Protein AF-A0A0E0QW12-F1 (afdb_monomer)

Structure (mmCIF, N/CA/C/O backbone):
data_AF-A0A0E0QW12-F1
#
_entry.id   AF-A0A0E0QW12-F1
#
loop_
_atom_site.group_PDB
_atom_site.id
_atom_site.type_symbol
_atom_site.label_atom_id
_atom_site.label_alt_id
_atom_site.label_comp_id
_atom_site.label_asym_id
_atom_site.label_entity_id
_atom_site.label_seq_id
_atom_site.pdbx_PDB_ins_code
_atom_site.Cartn_x
_atom_site.Cartn_y
_atom_site.Cartn_z
_atom_site.occupancy
_atom_site.B_iso_or_equiv
_atom_site.auth_seq_id
_atom_site.auth_comp_id
_atom_site.auth_asym_id
_atom_site.auth_atom_id
_atom_site.pdbx_PDB_model_num
ATOM 1 N N . MET A 1 1 ? 25.128 2.697 -49.372 1.00 57.81 1 MET A N 1
ATOM 2 C CA . MET A 1 1 ? 23.765 3.126 -48.980 1.00 57.81 1 MET A CA 1
ATOM 3 C C . MET A 1 1 ? 23.344 2.547 -47.627 1.00 57.81 1 MET A C 1
ATOM 5 O O . MET A 1 1 ? 22.601 3.213 -46.927 1.00 57.81 1 MET A O 1
ATOM 9 N N . GLU A 1 2 ? 23.904 1.410 -47.203 1.00 54.66 2 GLU A N 1
ATOM 10 C CA . GLU A 1 2 ? 23.704 0.772 -45.883 1.00 54.66 2 GLU A CA 1
ATOM 11 C C . GLU A 1 2 ? 23.909 1.708 -44.664 1.00 54.66 2 GLU A C 1
ATOM 13 O O . GLU A 1 2 ? 23.091 1.738 -43.750 1.00 54.66 2 GLU A O 1
ATOM 18 N N . LEU A 1 3 ? 24.972 2.528 -44.662 1.00 61.94 3 LEU A N 1
ATOM 19 C CA . LEU A 1 3 ? 25.337 3.380 -43.514 1.00 61.94 3 LEU A CA 1
ATOM 20 C C . LEU A 1 3 ? 24.342 4.521 -43.247 1.00 61.94 3 LEU A C 1
ATOM 22 O O . LEU A 1 3 ? 24.064 4.843 -42.095 1.00 61.94 3 LEU A O 1
ATOM 26 N N . ALA A 1 4 ? 23.782 5.115 -44.303 1.00 64.31 4 ALA A N 1
ATOM 27 C CA . ALA A 1 4 ? 22.794 6.186 -44.174 1.00 64.31 4 ALA A CA 1
ATOM 28 C C . ALA A 1 4 ? 21.437 5.646 -43.691 1.00 64.31 4 ALA A C 1
ATOM 30 O O . ALA A 1 4 ? 20.763 6.292 -42.893 1.00 64.31 4 ALA A O 1
ATOM 31 N N . VAL A 1 5 ? 21.065 4.436 -44.126 1.00 66.81 5 VAL A N 1
ATOM 32 C CA . VAL A 1 5 ? 19.842 3.750 -43.681 1.00 66.81 5 VAL A CA 1
ATOM 33 C C . VAL A 1 5 ? 19.961 3.322 -42.214 1.00 66.81 5 VAL A C 1
ATOM 35 O O . VAL A 1 5 ? 19.018 3.516 -41.449 1.00 66.81 5 VAL A O 1
ATOM 38 N N . SER A 1 6 ? 21.128 2.826 -41.788 1.00 69.88 6 SER A N 1
ATOM 39 C CA . SER A 1 6 ? 21.402 2.482 -40.384 1.00 69.88 6 SER A CA 1
ATOM 40 C C . SER A 1 6 ? 21.354 3.707 -39.459 1.00 69.88 6 SER A C 1
ATOM 42 O O . SER A 1 6 ? 20.690 3.672 -38.423 1.00 69.88 6 SER A O 1
ATOM 44 N N . ALA A 1 7 ? 21.952 4.832 -39.873 1.00 73.62 7 ALA A N 1
ATOM 45 C CA . ALA A 1 7 ? 21.929 6.075 -39.098 1.00 73.62 7 ALA A CA 1
ATOM 46 C C . ALA A 1 7 ? 20.503 6.620 -38.893 1.00 73.62 7 ALA A C 1
ATOM 48 O O . ALA A 1 7 ? 20.119 6.952 -37.772 1.00 73.62 7 ALA A O 1
ATOM 49 N N . VAL A 1 8 ? 19.692 6.650 -39.956 1.00 75.19 8 VAL A N 1
ATOM 50 C CA . VAL A 1 8 ? 18.288 7.094 -39.882 1.00 75.19 8 VAL A CA 1
ATOM 51 C C . VAL A 1 8 ? 17.444 6.137 -39.033 1.00 75.19 8 VAL A C 1
ATOM 53 O O . VAL A 1 8 ? 16.613 6.579 -38.240 1.00 75.19 8 VAL A O 1
ATOM 56 N N . THR A 1 9 ? 17.676 4.827 -39.147 1.00 78.00 9 THR A N 1
ATOM 57 C CA . THR A 1 9 ? 16.962 3.821 -38.343 1.00 78.00 9 THR A CA 1
ATOM 58 C C . THR A 1 9 ? 17.282 3.972 -36.854 1.00 78.00 9 THR A C 1
ATOM 60 O O . THR A 1 9 ? 16.369 3.945 -36.029 1.00 78.00 9 THR A O 1
ATOM 63 N N . GLY A 1 10 ? 18.548 4.210 -36.500 1.00 77.06 10 GLY A N 1
ATOM 64 C CA . GLY A 1 10 ? 18.963 4.454 -35.117 1.00 77.06 10 GLY A CA 1
ATOM 65 C C . GLY A 1 10 ? 18.300 5.689 -34.499 1.00 77.06 10 GLY A C 1
ATOM 66 O O . GLY A 1 10 ? 17.827 5.630 -33.364 1.00 77.06 10 GLY A O 1
ATOM 67 N N . GLU A 1 11 ? 18.182 6.787 -35.251 1.00 82.88 11 GLU A N 1
ATOM 68 C CA . GLU A 1 11 ? 17.513 8.008 -34.780 1.00 82.88 11 GLU A CA 1
ATOM 69 C C . GLU A 1 11 ? 16.008 7.790 -34.545 1.00 82.88 11 GLU A C 1
ATOM 71 O O . GLU A 1 11 ? 15.466 8.211 -33.519 1.00 82.88 11 GLU A O 1
ATOM 76 N N . ILE A 1 12 ? 15.330 7.093 -35.464 1.00 84.00 12 ILE A N 1
ATOM 77 C CA . ILE A 1 12 ? 13.895 6.789 -35.349 1.00 84.00 12 ILE A CA 1
ATOM 78 C C . ILE A 1 12 ? 13.626 5.910 -34.126 1.00 84.00 12 ILE A C 1
ATOM 80 O O . ILE A 1 12 ? 12.713 6.192 -33.347 1.00 84.00 12 ILE A O 1
ATOM 84 N N . VAL A 1 13 ? 14.431 4.867 -33.925 1.00 78.56 13 VAL A N 1
ATOM 85 C CA . VAL A 1 13 ? 14.263 3.954 -32.792 1.00 78.56 13 VAL A CA 1
ATOM 86 C C . VAL A 1 13 ? 14.600 4.650 -31.472 1.00 78.56 13 VAL A C 1
ATOM 88 O O . VAL A 1 13 ? 13.844 4.516 -30.512 1.00 78.56 13 VAL A O 1
ATOM 91 N N . SER A 1 14 ? 15.647 5.477 -31.431 1.00 80.62 14 SER A N 1
ATOM 92 C CA . SER A 1 14 ? 15.983 6.287 -30.251 1.00 80.62 14 SER A CA 1
ATOM 93 C C . SER A 1 14 ? 14.844 7.238 -29.862 1.00 80.62 14 SER A C 1
ATOM 95 O O . SER A 1 14 ? 14.450 7.317 -28.693 1.00 80.62 14 SER A O 1
ATOM 97 N N . ARG A 1 15 ? 14.227 7.904 -30.846 1.00 86.56 15 ARG A N 1
ATOM 98 C CA . ARG A 1 15 ? 13.050 8.759 -30.630 1.00 86.56 15 ARG A CA 1
ATOM 99 C C . ARG A 1 15 ? 11.837 7.981 -30.137 1.00 86.56 15 ARG A C 1
ATOM 101 O O . ARG A 1 15 ? 11.134 8.463 -29.251 1.00 86.56 15 ARG A O 1
ATOM 108 N N . PHE A 1 16 ? 11.600 6.788 -30.675 1.00 81.75 16 PHE A N 1
ATOM 109 C CA . PHE A 1 16 ? 10.503 5.928 -30.240 1.00 81.75 16 PHE A CA 1
ATOM 110 C C . PHE A 1 16 ? 10.683 5.473 -28.785 1.00 81.75 16 PHE A C 1
ATOM 112 O O . PHE A 1 16 ? 9.761 5.608 -27.984 1.00 81.75 16 PHE A O 1
ATOM 119 N N . ILE A 1 17 ? 11.886 5.032 -28.408 1.00 78.56 17 ILE A N 1
ATOM 120 C CA . ILE A 1 17 ? 12.222 4.665 -27.023 1.00 78.56 17 ILE A CA 1
ATOM 121 C C . ILE A 1 17 ? 12.090 5.876 -26.089 1.00 78.56 17 ILE A C 1
ATOM 123 O O . ILE A 1 17 ? 11.492 5.765 -25.022 1.00 78.56 17 ILE A O 1
ATOM 127 N N . SER A 1 18 ? 12.575 7.048 -26.506 1.00 82.56 18 SER A N 1
ATOM 128 C CA . SER A 1 18 ? 12.481 8.290 -25.722 1.00 82.56 18 SER A CA 1
ATOM 129 C C . SER A 1 18 ? 11.028 8.713 -25.487 1.00 82.56 18 SER A C 1
ATOM 131 O O . SER A 1 18 ? 10.665 9.137 -24.390 1.00 82.56 18 SER A O 1
ATOM 133 N N . PHE A 1 19 ? 10.176 8.561 -26.503 1.00 82.88 19 PHE A N 1
ATOM 134 C CA . PHE A 1 19 ? 8.742 8.809 -26.395 1.00 82.88 19 PHE A CA 1
ATOM 135 C C . PHE A 1 19 ? 8.064 7.837 -25.424 1.00 82.88 19 PHE A C 1
ATOM 137 O O . PHE A 1 19 ? 7.274 8.267 -24.583 1.00 82.88 19 PHE A O 1
ATOM 144 N N . LEU A 1 20 ? 8.395 6.544 -25.508 1.00 80.12 20 LEU A N 1
ATOM 145 C CA . LEU A 1 20 ? 7.912 5.546 -24.557 1.00 80.12 20 LEU A CA 1
ATOM 146 C C . LEU A 1 20 ? 8.339 5.915 -23.132 1.00 80.12 20 LEU A C 1
ATOM 148 O O . LEU A 1 20 ? 7.479 6.037 -22.266 1.00 80.12 20 LEU A O 1
ATOM 152 N N . LEU A 1 21 ? 9.625 6.190 -22.905 1.00 78.38 21 LEU A N 1
ATOM 153 C CA . LEU A 1 21 ? 10.155 6.553 -21.591 1.00 78.38 21 LEU A CA 1
ATOM 154 C C . LEU A 1 21 ? 9.445 7.787 -21.011 1.00 78.38 21 LEU A C 1
ATOM 156 O O . LEU A 1 21 ? 8.941 7.739 -19.895 1.00 78.38 21 LEU A O 1
ATOM 160 N N . SER A 1 22 ? 9.308 8.859 -21.795 1.00 81.94 22 SER A N 1
ATOM 161 C CA . SER A 1 22 ? 8.623 10.088 -21.369 1.00 81.94 22 SER A CA 1
ATOM 162 C C . SER A 1 22 ? 7.147 9.860 -21.015 1.00 81.94 22 SER A C 1
ATOM 164 O O . SER A 1 22 ? 6.657 10.376 -20.000 1.00 81.94 22 SER A O 1
ATOM 166 N N . LYS A 1 23 ? 6.433 9.072 -21.829 1.00 77.06 23 LYS A N 1
ATOM 167 C CA . LYS A 1 23 ? 5.020 8.750 -21.607 1.00 77.06 23 LYS A CA 1
ATOM 168 C C . LYS A 1 23 ? 4.828 7.892 -20.357 1.00 77.06 23 LYS A C 1
ATOM 170 O O . LYS A 1 23 ? 3.906 8.160 -19.588 1.00 77.06 23 LYS A O 1
ATOM 175 N N . TYR A 1 24 ? 5.686 6.894 -20.147 1.00 73.62 24 TYR A N 1
ATOM 176 C CA . TYR A 1 24 ? 5.601 6.013 -18.983 1.00 73.62 24 TYR A CA 1
ATOM 177 C C . TYR A 1 24 ? 6.001 6.729 -17.696 1.00 73.62 24 TYR A C 1
ATOM 179 O O . TYR A 1 24 ? 5.216 6.697 -16.758 1.00 73.62 24 TYR A O 1
ATOM 187 N N . SER A 1 25 ? 7.104 7.483 -17.667 1.00 71.62 25 SER A N 1
ATOM 188 C CA . SER A 1 25 ? 7.500 8.236 -16.467 1.00 71.62 25 SER A CA 1
ATOM 189 C C . SER A 1 25 ? 6.429 9.233 -16.015 1.00 71.62 25 SER A C 1
ATOM 191 O O . SER A 1 25 ? 6.156 9.363 -14.826 1.00 71.62 25 SER A O 1
ATOM 193 N N . SER A 1 26 ? 5.764 9.913 -16.954 1.00 71.81 26 SER A N 1
ATOM 194 C CA . SER A 1 26 ? 4.676 10.843 -16.612 1.00 71.81 26 SER A CA 1
ATOM 195 C C . SER A 1 26 ? 3.445 10.121 -16.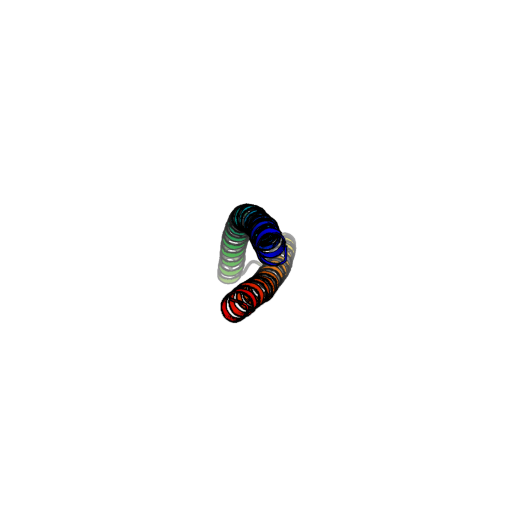047 1.00 71.81 26 SER A C 1
ATOM 197 O O . SER A 1 26 ? 2.759 10.645 -15.167 1.00 71.81 26 SER A O 1
ATOM 199 N N . HIS A 1 27 ? 3.155 8.918 -16.550 1.00 74.50 27 HIS A N 1
ATOM 200 C CA . HIS A 1 27 ? 2.061 8.084 -16.063 1.00 74.50 27 HIS A CA 1
ATOM 201 C C . HIS A 1 27 ? 2.369 7.518 -14.671 1.00 74.50 27 HIS A C 1
ATOM 203 O O . HIS A 1 27 ? 1.530 7.631 -13.781 1.00 74.50 27 HIS A O 1
ATOM 209 N N . GLU A 1 28 ? 3.590 7.019 -14.460 1.00 73.25 28 GLU A N 1
ATOM 210 C CA . GLU A 1 28 ? 4.066 6.484 -13.181 1.00 73.25 28 GLU A CA 1
ATOM 211 C C . GLU A 1 28 ? 4.003 7.530 -12.064 1.00 73.25 28 GLU A C 1
ATOM 213 O O . GLU A 1 28 ? 3.438 7.243 -11.014 1.00 73.25 28 GLU A O 1
ATOM 218 N N . ILE A 1 29 ? 4.454 8.770 -12.305 1.00 73.62 29 ILE A N 1
ATOM 219 C CA . ILE A 1 29 ? 4.376 9.861 -11.311 1.00 73.62 29 ILE A CA 1
ATOM 220 C C . ILE A 1 29 ? 2.919 10.143 -10.899 1.00 73.62 29 ILE A C 1
ATOM 222 O O . ILE A 1 29 ? 2.615 10.414 -9.732 1.00 73.62 29 ILE A O 1
ATOM 226 N N . SER A 1 30 ? 1.985 10.098 -11.855 1.00 78.88 30 SER A N 1
ATOM 227 C CA . SER A 1 30 ? 0.566 10.326 -11.571 1.00 78.88 30 SER A CA 1
ATOM 228 C C . SER A 1 30 ? -0.081 9.157 -10.825 1.00 78.88 30 SER A C 1
ATOM 230 O O . SER A 1 30 ? -0.980 9.390 -10.012 1.00 78.88 30 SER A O 1
ATOM 232 N N . GLU A 1 31 ? 0.308 7.921 -11.128 1.00 80.88 31 GLU A N 1
ATOM 233 C CA . GLU A 1 31 ? -0.187 6.723 -10.448 1.00 80.88 31 GLU A CA 1
ATOM 234 C C . GLU A 1 31 ? 0.382 6.631 -9.027 1.00 80.88 31 GLU A C 1
ATOM 236 O O . GLU A 1 31 ? -0.383 6.438 -8.086 1.00 80.88 31 GLU A O 1
ATOM 241 N N . GLU A 1 32 ? 1.679 6.883 -8.840 1.00 82.81 32 GLU A N 1
ATOM 242 C CA . GLU A 1 32 ? 2.356 6.884 -7.538 1.00 82.81 32 GLU A CA 1
ATOM 243 C C . GLU A 1 32 ? 1.662 7.822 -6.546 1.00 82.81 32 GLU A C 1
ATOM 245 O O . GLU A 1 32 ? 1.258 7.396 -5.466 1.00 82.81 32 GLU A O 1
ATOM 250 N N . LYS A 1 33 ? 1.371 9.063 -6.952 1.00 84.88 33 LYS A N 1
ATOM 251 C CA . LYS A 1 33 ? 0.647 10.029 -6.110 1.00 84.88 33 LYS A CA 1
ATOM 252 C C . LYS A 1 33 ? -0.762 9.561 -5.718 1.00 84.88 33 LYS A C 1
ATOM 254 O O . LYS A 1 33 ? -1.261 9.906 -4.643 1.00 84.88 33 LYS A O 1
ATOM 259 N N . GLN A 1 34 ? -1.450 8.823 -6.590 1.00 83.62 34 GLN A N 1
ATOM 260 C CA . GLN A 1 34 ? -2.759 8.247 -6.264 1.00 83.62 34 GLN A CA 1
ATOM 261 C C . GLN A 1 34 ? -2.629 7.049 -5.318 1.00 83.62 34 GLN A C 1
ATOM 263 O O . GLN A 1 34 ? -3.431 6.925 -4.391 1.00 83.62 34 GLN A O 1
ATOM 268 N N . LEU A 1 35 ? -1.605 6.214 -5.503 1.00 88.00 35 LEU A N 1
ATOM 269 C CA . LEU A 1 35 ? -1.304 5.083 -4.627 1.00 88.00 35 LEU A CA 1
ATOM 270 C C . LEU A 1 35 ? -0.882 5.552 -3.230 1.00 88.00 35 LEU A C 1
ATOM 272 O O . LEU A 1 35 ? -1.357 4.990 -2.248 1.00 88.00 35 LEU A O 1
ATOM 276 N N . GLU A 1 36 ? -0.089 6.618 -3.116 1.00 89.12 36 GLU A N 1
ATOM 277 C CA . GLU A 1 36 ? 0.264 7.240 -1.833 1.00 89.12 36 GLU A CA 1
ATOM 278 C C . GLU A 1 36 ? -0.979 7.707 -1.072 1.00 89.12 36 GLU A C 1
ATOM 280 O O . GLU A 1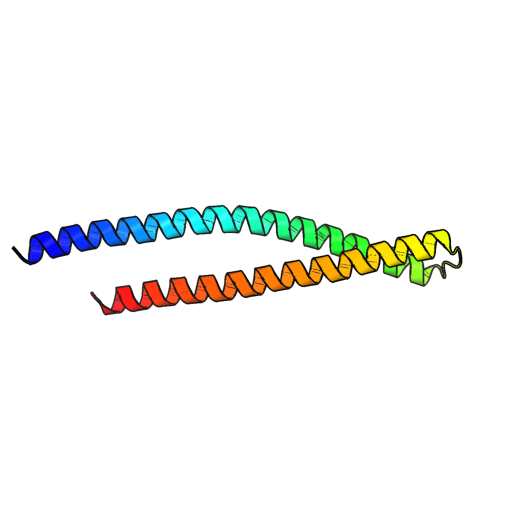 36 ? -1.142 7.416 0.114 1.00 89.12 36 GLU A O 1
ATOM 285 N N . ARG A 1 37 ? -1.902 8.394 -1.758 1.00 88.94 37 ARG A N 1
ATOM 286 C CA . ARG A 1 37 ? -3.178 8.821 -1.162 1.00 88.94 37 ARG A CA 1
ATOM 287 C C . ARG A 1 37 ? -4.019 7.631 -0.720 1.00 88.94 37 ARG A C 1
ATOM 289 O O . ARG A 1 37 ? -4.595 7.665 0.366 1.00 88.94 37 ARG A O 1
ATOM 296 N N . LEU A 1 38 ? -4.088 6.583 -1.540 1.00 88.38 38 LEU A N 1
ATOM 297 C CA . LEU A 1 38 ? -4.789 5.352 -1.190 1.00 88.38 38 LEU A CA 1
ATOM 298 C C . LEU A 1 38 ? -4.159 4.709 0.051 1.00 88.38 38 LEU A C 1
ATOM 300 O O . LEU A 1 38 ? -4.874 4.384 0.991 1.00 88.38 38 LEU A O 1
ATOM 304 N N . GLN A 1 39 ? -2.833 4.604 0.109 1.00 89.56 39 GLN A N 1
ATOM 305 C CA . GLN A 1 39 ? -2.112 4.058 1.256 1.00 89.56 39 GLN A CA 1
ATOM 306 C C . GLN A 1 39 ? -2.358 4.871 2.536 1.00 89.56 39 GLN A C 1
ATOM 308 O O . GLN A 1 39 ? -2.615 4.288 3.587 1.00 89.56 39 GLN A O 1
ATOM 313 N N . GLN A 1 40 ? -2.349 6.205 2.459 1.00 92.56 40 GLN A N 1
ATOM 314 C CA . GLN A 1 40 ? -2.683 7.074 3.594 1.00 92.56 40 GLN A CA 1
ATOM 315 C C . GLN A 1 40 ? -4.117 6.854 4.091 1.00 92.56 40 GLN A C 1
ATOM 317 O O . GLN A 1 40 ? -4.355 6.791 5.298 1.00 92.56 40 GLN A O 1
ATOM 322 N N . LEU A 1 41 ? -5.078 6.720 3.172 1.00 89.81 41 LEU A N 1
ATOM 323 C CA . LEU A 1 41 ? -6.468 6.430 3.522 1.00 89.81 41 LEU A CA 1
ATOM 324 C C . LEU A 1 41 ? -6.608 5.054 4.178 1.00 89.81 41 LEU A C 1
ATOM 326 O O . LEU A 1 41 ? -7.312 4.941 5.178 1.00 89.81 41 LEU A O 1
ATOM 330 N N . LEU A 1 42 ? -5.913 4.039 3.662 1.00 91.50 42 LEU A N 1
ATOM 331 C CA . LEU A 1 42 ? -5.915 2.692 4.234 1.00 91.50 42 LEU A CA 1
ATOM 332 C C . LEU A 1 42 ? -5.357 2.678 5.653 1.00 91.50 42 LEU A C 1
ATOM 334 O O . LEU A 1 42 ? -6.007 2.130 6.534 1.00 91.50 42 LEU A O 1
ATOM 338 N N . LEU A 1 43 ? -4.232 3.353 5.903 1.00 91.19 43 LEU A N 1
ATOM 339 C CA . LEU A 1 43 ? -3.665 3.468 7.251 1.00 91.19 43 LEU A CA 1
ATOM 340 C C . LEU A 1 43 ? -4.649 4.116 8.225 1.00 91.19 43 LEU A C 1
ATOM 342 O O . LEU A 1 43 ? -4.855 3.619 9.328 1.00 91.19 43 LEU A O 1
ATOM 346 N N . ARG A 1 44 ? -5.309 5.198 7.801 1.00 91.12 44 ARG A N 1
ATOM 347 C CA . ARG A 1 44 ? -6.311 5.874 8.630 1.00 91.12 44 ARG A CA 1
ATOM 348 C C . ARG A 1 44 ? -7.491 4.960 8.948 1.00 91.12 44 ARG A C 1
ATOM 350 O O . ARG A 1 44 ? -8.001 4.984 10.064 1.00 91.12 44 ARG A O 1
ATOM 357 N N . VAL A 1 45 ? -7.921 4.169 7.972 1.00 88.00 45 VAL A N 1
ATOM 358 C CA . VAL A 1 45 ? -8.957 3.156 8.163 1.00 88.00 45 VAL A CA 1
ATOM 359 C C . VAL A 1 45 ? -8.507 2.090 9.158 1.00 88.00 45 VAL A C 1
ATOM 361 O O . VAL A 1 45 ? -9.261 1.803 10.085 1.00 88.00 45 VAL A O 1
ATOM 364 N N . SER A 1 46 ? -7.295 1.546 9.012 1.00 85.00 46 SER A N 1
ATOM 365 C CA . SER A 1 46 ? -6.736 0.558 9.940 1.00 85.00 46 SER A CA 1
ATOM 366 C C . SER A 1 46 ? -6.737 1.083 11.373 1.00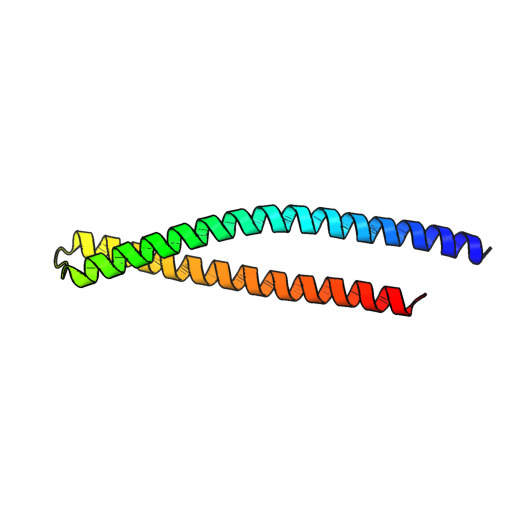 85.00 46 SER A C 1
ATOM 368 O O . SER A 1 46 ? -7.265 0.418 12.256 1.00 85.00 46 SER A O 1
ATOM 370 N N . THR A 1 47 ? -6.273 2.318 11.588 1.00 89.75 47 THR A N 1
ATOM 371 C CA . THR A 1 47 ? -6.282 2.950 12.915 1.00 89.75 47 THR A CA 1
ATOM 372 C C . THR A 1 47 ? -7.691 3.071 13.496 1.00 89.75 47 THR A C 1
ATOM 374 O O . THR A 1 47 ? -7.889 2.765 14.666 1.00 89.75 47 THR A O 1
ATOM 377 N N . VAL A 1 48 ? -8.690 3.472 12.699 1.00 88.25 48 VAL A N 1
ATOM 378 C CA . VAL A 1 48 ? -10.085 3.567 13.173 1.00 88.25 48 VAL A CA 1
ATOM 379 C C . VAL A 1 48 ? -10.639 2.196 13.565 1.00 88.25 48 VAL A C 1
ATOM 381 O O . VAL A 1 48 ? -11.364 2.093 14.553 1.00 88.25 48 VAL A O 1
ATOM 384 N N . VAL A 1 49 ? -10.314 1.148 12.804 1.00 83.06 49 VAL A N 1
ATOM 385 C CA . VAL A 1 49 ? -10.747 -0.223 13.108 1.00 83.06 49 VAL A CA 1
ATOM 386 C C . VAL A 1 49 ? -10.080 -0.737 14.385 1.00 83.06 49 VAL A C 1
ATOM 388 O O . VAL A 1 49 ? -10.776 -1.255 15.254 1.00 83.06 49 VAL A O 1
ATOM 391 N N . GLU A 1 50 ? -8.769 -0.545 14.535 1.00 85.94 50 GLU A N 1
ATOM 392 C CA . GLU A 1 50 ? -8.015 -0.923 15.740 1.00 85.94 50 GLU A CA 1
ATOM 393 C C . GLU A 1 50 ? -8.515 -0.180 16.986 1.00 85.94 50 GLU A C 1
ATOM 395 O O . GLU A 1 50 ? -8.718 -0.771 18.046 1.00 85.94 50 GLU A O 1
ATOM 400 N N . GLU A 1 51 ? -8.773 1.122 16.863 1.00 87.06 51 GLU A N 1
ATOM 401 C CA . GLU A 1 51 ? -9.290 1.942 17.955 1.00 87.06 51 GLU A CA 1
ATOM 402 C C . GLU A 1 51 ? -10.718 1.540 18.352 1.00 87.06 51 GLU A C 1
ATOM 404 O O . GLU A 1 51 ? -11.068 1.549 19.534 1.00 87.06 51 GLU A O 1
ATOM 409 N N . ALA A 1 52 ? -11.549 1.168 17.378 1.00 85.56 52 ALA A N 1
ATOM 410 C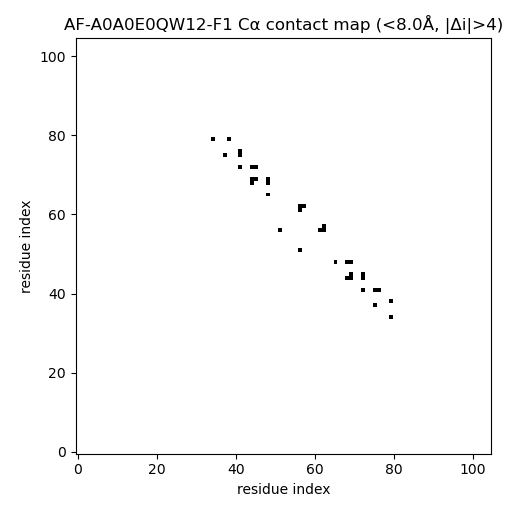 CA . ALA A 1 52 ? -12.882 0.646 17.635 1.00 85.56 52 ALA A CA 1
ATOM 411 C C . ALA A 1 52 ? -12.855 -0.709 18.356 1.00 85.56 52 ALA A C 1
ATOM 413 O O . ALA A 1 52 ? -13.662 -0.926 19.265 1.00 85.56 52 ALA A O 1
ATOM 414 N N . ASP A 1 53 ? -11.929 -1.591 17.983 1.00 80.56 53 ASP A N 1
ATOM 415 C CA . ASP A 1 53 ? -11.730 -2.881 18.646 1.00 80.56 53 ASP A CA 1
ATOM 416 C C . ASP A 1 53 ? -11.277 -2.684 20.103 1.00 80.56 53 ASP A C 1
ATOM 418 O O . ASP A 1 53 ? -11.890 -3.213 21.030 1.00 80.56 53 ASP A O 1
ATOM 422 N N . GLY A 1 54 ? -10.312 -1.785 20.337 1.00 8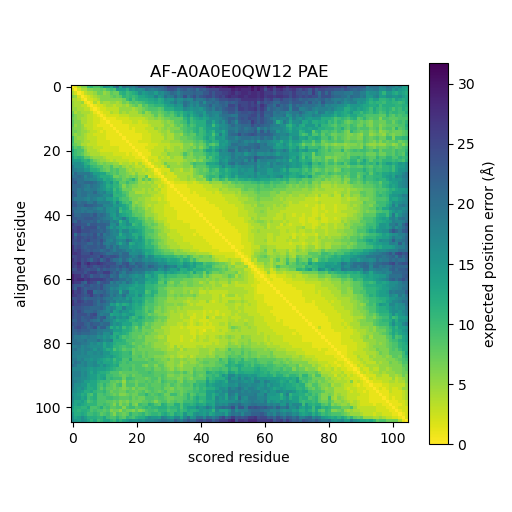4.69 54 GLY A N 1
ATOM 423 C CA . GLY A 1 54 ? -9.841 -1.437 21.684 1.00 84.69 54 GLY A CA 1
ATOM 424 C C . GLY A 1 54 ? -10.908 -0.813 22.596 1.00 84.69 54 GLY A C 1
ATOM 425 O O . GLY A 1 54 ? -10.812 -0.907 23.821 1.00 84.69 54 GLY A O 1
ATOM 426 N N . ARG A 1 55 ? -11.949 -0.199 22.019 1.00 87.25 55 ARG A N 1
ATOM 427 C CA . ARG A 1 55 ? -13.098 0.366 22.750 1.00 87.25 55 ARG A CA 1
ATOM 428 C C . ARG A 1 55 ? -14.251 -0.628 22.944 1.00 87.25 55 ARG A C 1
ATOM 430 O O . ARG A 1 55 ? -15.261 -0.235 23.526 1.00 87.25 55 ARG A O 1
ATOM 437 N N . TYR A 1 56 ? -14.127 -1.875 22.478 1.00 80.25 56 TYR A N 1
ATOM 438 C CA . TYR A 1 56 ? -15.162 -2.914 22.564 1.00 80.25 56 TYR A CA 1
ATOM 439 C C . TYR A 1 56 ? -16.544 -2.421 22.095 1.00 80.25 56 TYR A C 1
ATOM 441 O O . TYR A 1 56 ? -17.537 -2.485 22.824 1.00 80.25 56 TYR A O 1
ATOM 449 N N . ILE A 1 57 ? -16.622 -1.884 20.873 1.00 82.12 57 ILE A N 1
ATOM 450 C CA . ILE A 1 57 ? -17.883 -1.369 20.320 1.00 82.12 57 ILE A CA 1
ATOM 451 C C . ILE A 1 57 ? -18.907 -2.500 20.143 1.00 82.12 57 ILE A C 1
ATOM 453 O O . ILE A 1 57 ? -18.684 -3.455 19.405 1.00 82.12 57 ILE A O 1
ATOM 457 N N . THR A 1 58 ? -20.080 -2.351 20.765 1.00 82.06 58 THR A N 1
ATOM 458 C CA . THR A 1 58 ? -21.188 -3.326 20.701 1.00 82.06 58 THR A CA 1
ATOM 459 C C . THR A 1 58 ? -22.388 -2.842 19.881 1.00 82.06 58 THR A C 1
ATOM 461 O O . THR A 1 58 ? -23.298 -3.620 19.592 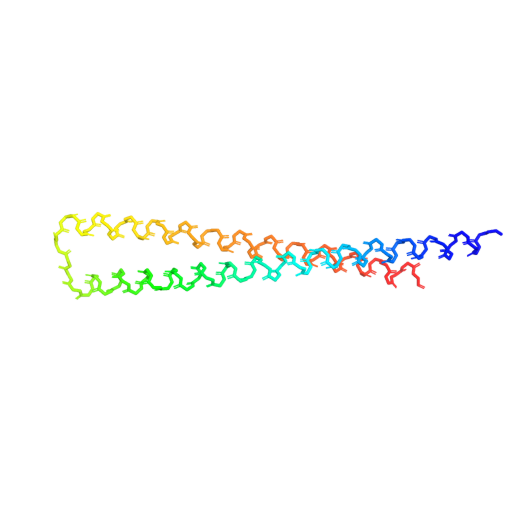1.00 82.06 58 THR A O 1
ATOM 464 N N . ASN A 1 59 ? -22.411 -1.564 19.478 1.00 88.81 59 ASN A N 1
ATOM 465 C CA . ASN A 1 59 ? -23.493 -1.004 18.670 1.00 88.81 59 ASN A CA 1
ATOM 466 C C . ASN A 1 59 ? -23.481 -1.620 17.261 1.00 88.81 59 ASN A C 1
ATOM 468 O O . ASN A 1 59 ? -22.529 -1.444 16.500 1.00 88.81 59 ASN A O 1
ATOM 472 N N . SER A 1 60 ? -24.566 -2.304 16.899 1.00 82.31 60 SER A N 1
ATOM 473 C CA . SER A 1 60 ? -24.686 -3.031 15.630 1.00 82.31 60 SER A CA 1
ATOM 474 C C . SER A 1 60 ? -24.550 -2.141 14.389 1.00 82.31 60 SER A C 1
ATOM 476 O O . SER A 1 60 ? -23.964 -2.568 13.396 1.00 82.31 60 SER A O 1
ATOM 478 N N . GLY A 1 61 ? -25.027 -0.894 14.442 1.00 86.88 61 GLY A N 1
ATOM 479 C CA . GLY A 1 61 ? -24.881 0.069 13.349 1.00 86.88 61 GLY A CA 1
ATOM 480 C C . GLY A 1 61 ? -23.425 0.480 13.131 1.00 86.88 61 GLY A C 1
ATOM 481 O O . GLY A 1 61 ? -22.944 0.487 11.998 1.00 86.88 61 GLY A O 1
ATOM 482 N N . MET A 1 62 ? -22.696 0.746 14.216 1.00 86.31 62 MET A N 1
ATOM 483 C CA . MET A 1 62 ? -21.264 1.057 14.152 1.00 86.31 62 MET A CA 1
ATOM 484 C C . MET A 1 62 ? -20.438 -0.151 13.696 1.00 86.31 62 MET A C 1
ATOM 486 O O . MET A 1 62 ? -19.541 0.003 12.870 1.00 86.31 62 MET A O 1
ATOM 490 N N . LEU A 1 63 ? -20.776 -1.362 14.153 1.00 85.81 63 LEU A N 1
ATOM 491 C CA . LEU A 1 63 ? -20.145 -2.601 13.683 1.00 85.81 63 LEU A CA 1
ATOM 492 C C . LEU A 1 63 ? -20.335 -2.805 12.175 1.00 85.81 63 LEU A C 1
ATOM 494 O O . LEU A 1 63 ? -19.403 -3.210 11.481 1.00 85.81 63 LEU A O 1
ATOM 498 N N . MET A 1 64 ? -21.515 -2.478 11.640 1.00 88.19 64 MET A N 1
ATOM 499 C CA . MET A 1 64 ? -21.765 -2.550 10.200 1.00 88.19 64 MET A CA 1
ATOM 500 C C . MET A 1 64 ? -20.905 -1.546 9.418 1.00 88.19 64 MET A C 1
ATOM 502 O O . MET A 1 64 ? -20.349 -1.897 8.376 1.00 88.19 64 MET A O 1
ATOM 506 N N . GLN A 1 65 ? -20.746 -0.322 9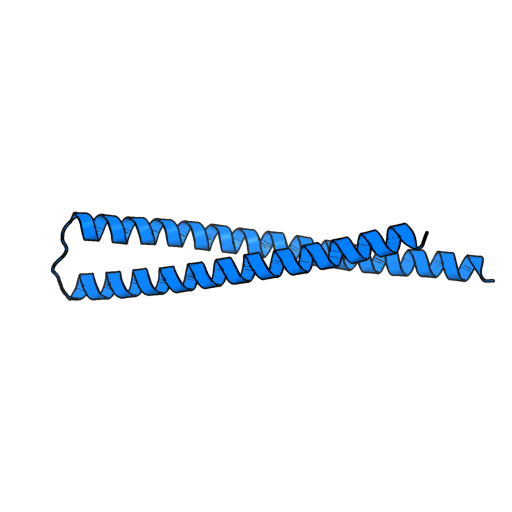.933 1.00 86.69 65 GLN A N 1
ATOM 507 C CA . GLN A 1 65 ? -19.865 0.687 9.336 1.00 86.69 65 GLN A CA 1
ATOM 508 C C . GLN A 1 65 ? -18.396 0.250 9.367 1.00 86.69 65 GLN A C 1
ATOM 510 O O . GLN A 1 65 ? -17.716 0.341 8.346 1.00 86.69 65 GLN A O 1
ATOM 515 N N . LEU A 1 66 ? -17.924 -0.290 10.495 1.00 87.31 66 LEU A N 1
ATOM 516 C CA . LEU A 1 66 ? -16.564 -0.821 10.640 1.00 87.31 66 LEU A CA 1
ATOM 517 C C . LEU A 1 66 ? -16.298 -1.978 9.682 1.00 87.31 66 LEU A C 1
ATOM 519 O O . LEU A 1 66 ? -15.253 -2.013 9.037 1.00 87.31 66 LEU A O 1
ATOM 523 N N . LYS A 1 67 ? -17.265 -2.886 9.518 1.00 88.31 67 LYS A N 1
ATOM 524 C CA . LYS A 1 67 ? -17.173 -3.972 8.539 1.00 88.31 67 LYS A CA 1
ATOM 525 C C . LYS A 1 67 ? -17.043 -3.437 7.114 1.00 88.31 67 LYS A C 1
ATOM 527 O O . LYS A 1 67 ? -16.200 -3.921 6.365 1.00 88.31 67 LYS A O 1
ATOM 532 N N . GLY A 1 68 ? -17.839 -2.433 6.745 1.00 89.31 68 GLY A N 1
ATOM 533 C CA . GLY A 1 68 ? -17.726 -1.778 5.439 1.00 89.31 68 GLY A CA 1
ATOM 534 C C . GLY A 1 68 ? -16.364 -1.108 5.234 1.00 89.31 68 GLY A C 1
ATOM 535 O O . GLY A 1 68 ? -15.793 -1.176 4.146 1.00 89.31 68 GLY A O 1
ATOM 536 N N . LEU A 1 69 ? -15.814 -0.514 6.293 1.00 89.00 69 LEU A N 1
ATOM 537 C CA . LEU A 1 69 ? -14.503 0.122 6.271 1.00 89.00 69 LEU A CA 1
ATOM 538 C C . LEU A 1 69 ? -13.371 -0.905 6.089 1.00 89.00 69 LEU A C 1
ATOM 540 O O . LEU A 1 69 ? -12.515 -0.724 5.226 1.00 89.00 69 LEU A O 1
ATOM 544 N N . ALA A 1 70 ? -13.407 -2.013 6.832 1.00 85.81 70 ALA A N 1
ATOM 545 C CA . ALA A 1 70 ? -12.446 -3.111 6.716 1.00 85.81 70 ALA A CA 1
ATOM 546 C C . ALA A 1 70 ? -12.495 -3.792 5.335 1.00 85.81 70 ALA A C 1
ATOM 548 O O . ALA A 1 70 ? -11.467 -4.130 4.752 1.00 85.81 70 ALA A O 1
ATOM 549 N N . ASP A 1 71 ? -13.690 -3.948 4.774 1.00 90.88 71 ASP A N 1
ATOM 550 C CA . ASP A 1 71 ? -13.899 -4.502 3.437 1.00 90.88 71 ASP A CA 1
ATOM 551 C C . ASP A 1 71 ? -13.363 -3.567 2.330 1.00 90.88 71 ASP A C 1
ATOM 553 O O . ASP A 1 71 ? -12.676 -4.002 1.399 1.00 90.88 71 ASP A O 1
ATOM 557 N N . ALA A 1 72 ? -13.584 -2.254 2.462 1.00 87.50 72 ALA A N 1
ATOM 558 C CA . ALA A 1 72 ? -12.958 -1.257 1.592 1.00 87.50 72 ALA A CA 1
ATOM 559 C C . ALA A 1 72 ? -11.425 -1.261 1.718 1.00 87.50 72 ALA A C 1
ATOM 561 O O . ALA A 1 72 ? -10.729 -1.136 0.708 1.00 87.50 72 ALA A O 1
ATOM 562 N N . MET A 1 73 ? -10.905 -1.460 2.931 1.00 88.19 73 MET A N 1
ATOM 563 C CA . MET A 1 73 ? -9.472 -1.555 3.191 1.00 88.19 73 MET A CA 1
ATOM 564 C C . MET A 1 73 ? -8.838 -2.740 2.463 1.00 88.19 73 MET A C 1
ATOM 566 O O . MET A 1 73 ? -7.854 -2.578 1.741 1.00 88.19 73 MET A O 1
ATOM 570 N N . TYR A 1 74 ? -9.438 -3.923 2.600 1.00 88.06 74 TYR A N 1
ATOM 571 C CA . TYR A 1 74 ? -8.961 -5.139 1.949 1.00 88.06 74 TYR A CA 1
ATOM 572 C C . TYR A 1 74 ? -8.902 -4.985 0.422 1.00 88.06 74 TYR A C 1
ATOM 574 O O . TYR A 1 74 ? -7.879 -5.278 -0.201 1.00 88.06 74 TYR A O 1
ATOM 582 N N . ARG A 1 75 ? -9.960 -4.432 -0.188 1.00 91.25 75 ARG A N 1
ATOM 583 C CA . ARG A 1 75 ? -9.962 -4.119 -1.626 1.00 91.25 75 ARG A CA 1
ATOM 584 C C . ARG A 1 75 ? -8.878 -3.119 -2.014 1.00 91.25 75 ARG A C 1
ATOM 586 O O . ARG A 1 75 ? -8.233 -3.302 -3.042 1.00 91.25 75 ARG A O 1
ATOM 593 N N . GLY A 1 76 ? -8.675 -2.070 -1.219 1.00 90.12 76 GLY A N 1
ATOM 594 C CA . GLY A 1 76 ? -7.639 -1.076 -1.493 1.00 90.12 76 GLY A CA 1
ATOM 595 C C . GLY A 1 76 ? -6.232 -1.676 -1.471 1.00 90.12 76 GLY A C 1
ATOM 596 O O . GLY A 1 76 ? -5.429 -1.361 -2.348 1.00 90.12 76 GLY A O 1
ATOM 597 N N . HIS A 1 77 ? -5.949 -2.598 -0.546 1.00 88.75 77 HIS A N 1
ATOM 598 C CA . HIS A 1 77 ? -4.684 -3.341 -0.535 1.00 88.75 77 HIS A CA 1
ATOM 599 C C . HIS A 1 77 ? -4.512 -4.230 -1.767 1.00 88.75 77 HIS A C 1
ATOM 601 O O . HIS A 1 77 ? -3.454 -4.197 -2.390 1.00 88.75 77 HIS A O 1
ATOM 607 N N . HIS A 1 78 ? -5.557 -4.952 -2.176 1.00 90.31 78 HIS A N 1
ATOM 608 C CA . HIS A 1 78 ? 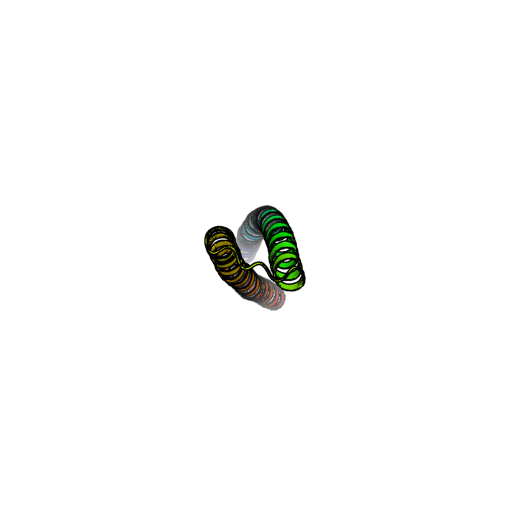-5.511 -5.752 -3.401 1.00 90.31 78 HIS A CA 1
ATOM 609 C C . HIS A 1 78 ? -5.187 -4.895 -4.636 1.00 90.31 78 HIS A C 1
ATOM 611 O O . HIS A 1 78 ? -4.363 -5.272 -5.468 1.00 90.31 78 HIS A O 1
ATOM 617 N N . VAL A 1 79 ? -5.798 -3.710 -4.743 1.00 88.31 79 VAL A N 1
ATOM 618 C CA . VAL A 1 79 ? -5.503 -2.758 -5.821 1.00 88.31 79 VAL A CA 1
ATOM 619 C C . VAL A 1 79 ? -4.042 -2.300 -5.764 1.00 88.31 79 VAL A C 1
ATOM 621 O O . VAL A 1 79 ? -3.361 -2.351 -6.788 1.00 88.31 79 VAL A O 1
ATOM 624 N N . LEU A 1 80 ? -3.528 -1.915 -4.588 1.00 87.69 80 LEU A N 1
ATOM 625 C CA . LEU A 1 80 ? -2.116 -1.536 -4.420 1.00 87.69 80 LEU A CA 1
ATOM 626 C C . LEU A 1 80 ? -1.160 -2.639 -4.892 1.00 87.69 80 LEU A C 1
ATOM 628 O O . LEU A 1 80 ? -0.189 -2.353 -5.594 1.00 87.69 80 LEU A O 1
ATOM 632 N N . ASP A 1 81 ? -1.437 -3.891 -4.541 1.00 87.31 81 ASP A N 1
ATOM 633 C CA . ASP A 1 81 ? -0.584 -5.016 -4.918 1.00 87.31 81 ASP A CA 1
ATOM 634 C C . ASP A 1 81 ? -0.632 -5.308 -6.423 1.00 87.31 81 ASP A C 1
ATOM 636 O O . ASP A 1 81 ? 0.413 -5.556 -7.029 1.00 87.31 81 ASP A O 1
ATOM 640 N N . MET A 1 82 ? -1.797 -5.169 -7.066 1.00 87.12 82 MET A N 1
ATOM 641 C CA . MET A 1 82 ? -1.903 -5.261 -8.527 1.00 87.12 82 MET A CA 1
ATOM 642 C C . MET A 1 82 ? -1.028 -4.221 -9.240 1.00 87.12 82 MET A C 1
ATOM 644 O O . MET A 1 82 ? -0.305 -4.571 -10.176 1.00 87.12 82 MET A O 1
ATOM 648 N N . PHE A 1 83 ? -1.058 -2.960 -8.797 1.00 84.12 83 PHE A N 1
ATOM 649 C CA . PHE A 1 83 ? -0.225 -1.901 -9.379 1.00 84.12 83 PHE A CA 1
ATOM 650 C C . PHE A 1 83 ? 1.270 -2.172 -9.168 1.00 84.12 83 PHE A C 1
ATOM 652 O O . PHE A 1 83 ? 2.055 -2.070 -10.110 1.00 84.12 83 PHE A O 1
ATOM 659 N N . ARG A 1 84 ? 1.670 -2.611 -7.969 1.00 83.69 84 ARG A N 1
ATOM 660 C CA . ARG A 1 84 ? 3.065 -2.988 -7.676 1.00 83.69 84 ARG A CA 1
ATOM 661 C C . ARG A 1 84 ? 3.562 -4.122 -8.572 1.00 83.69 84 ARG A C 1
ATOM 663 O O . ARG A 1 84 ? 4.691 -4.065 -9.057 1.00 83.69 84 ARG A O 1
ATOM 670 N N . CYS A 1 85 ? 2.742 -5.146 -8.803 1.00 81.81 85 CYS A N 1
ATOM 671 C CA . CYS A 1 85 ? 3.078 -6.239 -9.715 1.00 81.81 85 CYS A CA 1
ATOM 672 C C . CYS A 1 85 ? 3.198 -5.758 -11.164 1.00 81.81 85 CYS A C 1
ATOM 674 O O . CYS A 1 85 ? 4.167 -6.104 -11.841 1.00 81.81 85 CYS A O 1
ATOM 676 N N . ARG A 1 86 ? 2.253 -4.932 -11.630 1.00 83.25 86 ARG A N 1
ATOM 677 C CA . ARG A 1 86 ? 2.269 -4.371 -12.987 1.00 83.25 86 ARG A CA 1
ATOM 678 C C . ARG A 1 86 ? 3.528 -3.542 -13.245 1.00 83.25 86 ARG A C 1
ATOM 680 O O . ARG A 1 86 ? 4.180 -3.755 -14.265 1.00 83.25 86 ARG A O 1
A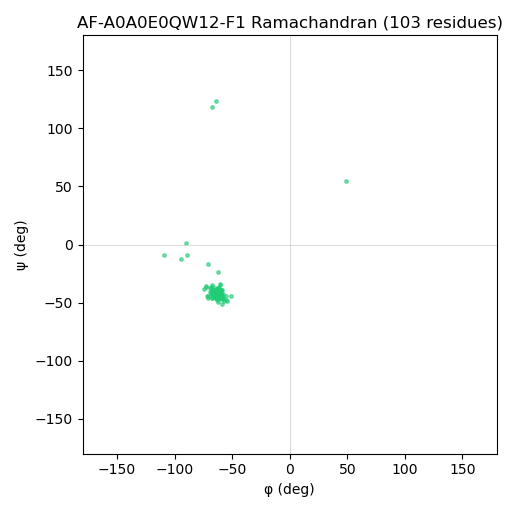TOM 687 N N . ASN A 1 87 ? 3.904 -2.670 -12.311 1.00 79.62 87 ASN A N 1
ATOM 688 C CA . ASN A 1 87 ? 5.080 -1.810 -12.462 1.00 79.62 87 ASN A CA 1
ATOM 689 C C . ASN A 1 87 ? 6.374 -2.632 -12.528 1.00 79.62 87 ASN A C 1
ATOM 691 O O . ASN A 1 87 ? 7.194 -2.399 -13.409 1.00 79.62 87 ASN A O 1
ATOM 695 N N . LYS A 1 88 ? 6.516 -3.676 -11.698 1.00 78.44 88 LYS A N 1
ATOM 696 C CA . LYS A 1 88 ? 7.675 -4.590 -11.755 1.00 78.44 88 LYS A CA 1
ATOM 697 C C . LYS A 1 88 ? 7.817 -5.297 -13.108 1.00 78.44 88 LYS A C 1
ATOM 699 O O . LYS A 1 88 ? 8.925 -5.440 -13.617 1.00 78.44 88 LYS A O 1
ATOM 704 N N . ILE A 1 89 ? 6.708 -5.748 -13.698 1.00 79.38 89 ILE A N 1
ATOM 705 C CA . ILE A 1 89 ? 6.717 -6.411 -15.016 1.00 79.38 89 ILE A CA 1
ATOM 706 C C . ILE A 1 89 ? 7.122 -5.418 -16.114 1.00 79.38 89 ILE A C 1
ATOM 708 O O . ILE A 1 89 ? 7.922 -5.747 -16.995 1.00 79.38 89 ILE A O 1
ATOM 712 N N . GLN A 1 90 ? 6.589 -4.196 -16.050 1.00 75.69 90 GLN A N 1
ATOM 713 C CA . GLN A 1 90 ? 6.878 -3.150 -17.024 1.00 75.69 90 GLN A CA 1
ATOM 714 C C . GLN A 1 90 ? 8.340 -2.687 -16.947 1.00 75.69 90 GLN A C 1
ATOM 716 O O . GLN A 1 90 ? 8.997 -2.571 -17.982 1.00 75.69 90 GLN A O 1
ATOM 721 N N . GLU A 1 91 ? 8.870 -2.496 -15.737 1.00 76.69 91 GLU A N 1
ATOM 722 C CA . GLU A 1 91 ? 10.268 -2.136 -15.490 1.00 76.69 91 GLU A CA 1
ATOM 723 C C . GLU A 1 91 ? 11.225 -3.202 -16.046 1.00 76.69 91 GLU A C 1
ATOM 725 O O . GLU A 1 91 ? 12.184 -2.873 -16.745 1.00 76.69 91 GLU A O 1
ATOM 730 N N . ASN A 1 92 ? 10.931 -4.485 -15.812 1.00 80.81 92 ASN A N 1
ATOM 731 C CA . ASN A 1 92 ? 11.719 -5.588 -16.364 1.00 80.81 92 ASN A CA 1
ATOM 732 C C . ASN A 1 92 ? 11.698 -5.600 -17.900 1.00 80.81 92 ASN A C 1
ATOM 734 O O . ASN A 1 92 ? 12.743 -5.773 -18.520 1.00 80.81 92 ASN A O 1
ATOM 738 N N . SER A 1 93 ? 10.540 -5.341 -18.514 1.00 78.25 93 SER A N 1
ATOM 739 C CA . SER A 1 93 ? 10.403 -5.296 -19.978 1.00 78.25 93 SER A CA 1
ATOM 740 C C . SER A 1 93 ? 11.216 -4.154 -20.601 1.00 78.25 93 SER A C 1
ATOM 742 O O . SER A 1 93 ? 11.868 -4.338 -21.625 1.00 78.25 93 SER A O 1
ATOM 744 N N . ILE A 1 94 ? 11.219 -2.969 -19.977 1.00 78.31 94 ILE A N 1
ATOM 745 C CA . ILE A 1 94 ? 12.018 -1.823 -20.444 1.00 78.31 94 ILE A CA 1
ATOM 746 C C . ILE A 1 94 ? 13.515 -2.111 -20.280 1.00 78.31 94 ILE A C 1
ATOM 748 O O . ILE A 1 94 ? 14.296 -1.813 -21.184 1.00 78.31 94 ILE A O 1
ATOM 752 N N . LYS A 1 95 ? 13.922 -2.730 -19.166 1.00 78.88 95 LYS A N 1
ATOM 753 C CA . LYS A 1 95 ? 15.316 -3.138 -18.941 1.00 78.88 95 LYS A CA 1
ATOM 754 C C . LYS A 1 95 ? 15.796 -4.144 -19.986 1.00 78.88 95 LYS A C 1
ATOM 756 O O . LYS A 1 95 ? 16.893 -3.972 -20.504 1.00 78.88 95 LYS A O 1
ATOM 761 N N . GLU A 1 96 ? 14.985 -5.136 -20.355 1.00 81.44 96 GLU A N 1
ATOM 762 C CA . GLU A 1 96 ? 15.343 -6.068 -21.434 1.00 81.44 96 GLU A CA 1
ATOM 763 C C . GLU A 1 96 ? 15.481 -5.371 -22.793 1.00 81.44 96 GLU A C 1
ATOM 765 O O . GLU A 1 96 ? 16.431 -5.638 -23.531 1.00 81.44 96 GLU A O 1
ATOM 770 N N . LEU A 1 97 ? 14.593 -4.424 -23.118 1.00 79.00 97 LEU A N 1
ATOM 771 C CA . LEU A 1 97 ? 14.716 -3.633 -24.346 1.00 79.00 97 LEU A CA 1
ATOM 772 C C . LEU A 1 97 ? 15.989 -2.778 -24.366 1.00 79.00 97 LEU A C 1
ATOM 774 O O . LEU A 1 97 ? 16.620 -2.658 -25.410 1.00 79.00 97 LEU A O 1
ATOM 778 N N . LEU A 1 98 ? 16.401 -2.223 -23.224 1.00 79.00 98 LEU A N 1
ATOM 779 C CA . LEU A 1 98 ? 17.655 -1.473 -23.114 1.00 79.00 98 LEU A CA 1
ATOM 780 C C . LEU A 1 98 ? 18.883 -2.384 -23.263 1.00 79.00 98 LEU A C 1
ATOM 782 O O . LEU A 1 98 ? 19.814 -2.038 -23.988 1.00 79.00 98 LEU A O 1
ATOM 786 N N . ILE A 1 99 ? 18.869 -3.564 -22.634 1.00 83.19 99 ILE A N 1
ATOM 787 C CA . ILE A 1 99 ? 19.956 -4.552 -22.723 1.00 83.19 99 ILE A CA 1
ATOM 788 C C . ILE A 1 99 ? 20.106 -5.072 -24.156 1.00 83.19 99 ILE A C 1
ATOM 790 O O . ILE A 1 99 ? 21.215 -5.143 -24.677 1.00 83.19 99 ILE A O 1
ATOM 794 N N . THR A 1 100 ? 18.999 -5.425 -24.813 1.00 80.06 100 THR A N 1
ATOM 795 C CA . THR A 1 100 ? 19.022 -5.892 -26.208 1.00 80.06 100 THR A CA 1
ATOM 796 C C . THR A 1 100 ? 19.575 -4.824 -27.143 1.00 80.06 100 THR A C 1
ATOM 798 O O . THR A 1 100 ? 20.409 -5.143 -27.985 1.00 80.06 100 THR A O 1
ATOM 801 N N . TRP A 1 101 ? 19.203 -3.558 -26.948 1.00 74.38 101 TRP A N 1
ATOM 802 C CA . TRP A 1 101 ? 19.750 -2.442 -27.718 1.00 74.38 101 TRP A CA 1
ATOM 803 C C . TRP A 1 101 ? 21.255 -2.262 -27.533 1.00 74.38 101 TRP A C 1
ATOM 805 O O . TRP A 1 101 ? 21.973 -2.067 -28.508 1.00 74.38 101 TRP A O 1
ATOM 815 N N . GLN A 1 102 ? 21.735 -2.367 -26.294 1.00 76.50 102 GLN A N 1
ATOM 816 C CA . GLN A 1 102 ? 23.151 -2.204 -25.970 1.00 76.50 102 GLN A CA 1
ATOM 817 C C . GLN A 1 102 ? 24.032 -3.361 -26.463 1.00 76.50 102 GLN A C 1
ATOM 819 O O . GLN A 1 102 ? 25.242 -3.204 -26.542 1.00 76.50 102 GLN A O 1
ATOM 824 N N . ASN A 1 103 ? 23.434 -4.505 -26.806 1.00 77.75 103 ASN A N 1
ATOM 825 C CA . ASN A 1 103 ? 24.124 -5.646 -27.413 1.00 77.75 103 ASN A CA 1
ATOM 826 C C . ASN A 1 103 ? 24.059 -5.646 -28.953 1.00 77.75 103 ASN A C 1
ATOM 828 O O . ASN A 1 103 ? 24.735 -6.450 -29.594 1.00 77.75 103 ASN A O 1
ATOM 832 N N . LEU A 1 104 ? 23.200 -4.809 -29.546 1.00 70.38 104 LEU A N 1
ATOM 833 C CA . LEU A 1 104 ? 22.992 -4.690 -30.996 1.00 70.38 104 LEU A CA 1
ATOM 834 C C . LEU A 1 104 ? 23.927 -3.657 -31.652 1.00 70.38 104 LEU A C 1
ATOM 836 O O . LEU A 1 104 ? 23.973 -3.581 -32.881 1.00 70.38 104 LEU A O 1
ATOM 840 N N . TRP A 1 105 ? 24.657 -2.889 -30.844 1.00 57.25 105 TRP A N 1
ATOM 841 C CA . TRP A 1 105 ? 25.644 -1.880 -31.226 1.00 57.25 105 TRP A CA 1
ATOM 842 C C . TRP A 1 105 ? 26.930 -2.111 -30.434 1.00 57.25 105 TRP A C 1
ATOM 844 O O . TRP A 1 105 ? 28.021 -1.952 -31.024 1.00 57.25 105 TRP A O 1
#

Nearest PDB structures (foldseek):
  8iyj-assembly1_V9  TM=4.875E-01  e=5.532E+00  Mus musculus
  6s1k-assembly1_F  TM=4.066E-01  e=5.927E+00  Escherichia coli str. K-12 substr. MG1655star

Organism: Oryza rufipogon (NCBI:txid4529)

pLDDT: mean 81.74, std 7.57, range [54.66, 92.56]

Secondary structure (DSSP, 8-state):
-HHHHHHHHHHHHHHHHHHHHHHHHHHHHHHHHHHHHHHHHHHHHHHHHHHHHHTT---HHHHHHHHHHHHHHHHHHHHHHHHHHHHHHHHHHHHHHHHHHHH--

InterPro domains:
  IPR041118 Disease resistance, N-terminal [PF18052] (12-93)

Radius of gyration: 23.6 Å; Cα contacts (8 Å, |Δi|>4): 18; chains: 1; bounding box: 50×17×72 Å

Solvent-accessible surface area (backbone atoms only — not comparable to full-atom values): 5790 Å² total; per-residue (Å²): 114,68,69,64,54,50,54,54,50,52,52,53,51,51,50,51,52,49,51,51,51,56,55,48,54,57,48,49,57,58,49,50,59,50,50,51,53,50,52,55,52,40,52,54,48,50,53,53,51,54,53,42,58,77,65,65,72,78,56,66,70,60,49,51,50,47,50,54,50,54,53,51,39,54,53,51,52,54,51,53,49,52,54,55,54,51,50,55,54,50,53,52,53,51,49,51,54,51,53,54,53,67,72,74,106

Sequence (105 aa):
MELAVSAVTGEIVSRFISFLLSKYSSHEISEEKQLERLQQLLLRVSTVVEEADGRYITNSGMLMQLKGLADAMYRGHHVLDMFRCRNKIQENSIKELLITWQNLW

Mean predicted aligned error: 9.82 Å

Foldseek 3Di:
DVVVVVVVVVVVVVVVLVVVVVVVVVVCVVVVVVLVVLVVLLVVLVVVLVVCVVVVDPDPVVVVVNVVSVVVSVVSVVVSVVVVVVVVVVVVVSVVVVVVVVVVD